Protein AF-A0A0F9TZ16-F1 (afdb_monomer_lite)

pLDDT: mean 71.28, std 15.57, range [25.91, 88.44]

Sequence (146 aa):
MSQGFVFGTPANRSDLESVKVRVNLDALGTANAGDTAPAAPKEGMFWLDTSNAPTQWLLKQFLGGAFQILISFPTPTNTATITLFTITPAVVTWTLTHNFNRAAVSVSLFDTNGKSVEALDVNVSNVNEAVITHAFALGGTAVVIG

Foldseek 3Di:
DDPDPPDPPQFFPVSCVDPVVVVVLCVLPPPQEDCDHDDPDDAQRWHWHCVVPPQKIFIWGDAPNDTDTQWIQGPPVRGIDGDDDPPQAPFFKDKAFAPPLAQDKDKWWAAPVRHTDDFPDWARPGSGIIITGHSYDTDGDMDIGD

Radius of gyration: 21.33 Å; chains: 1; bounding box: 50×29×54 Å

Secondary structure (DSSP, 8-state):
-------PPP-SHHHHHSHHHHHHHHTT-TT-EESSPPSSPPTT-EEEE-TTTTTEEEEEEEETTEEEEEEEEETTT---EE-------S--EEEEE---S-S--EEEEEETTS-EE--SEEEEEETTEEEEE-SS---EEEEEE-

Organism: NCBI:txid412755

Structure (mmCIF, N/CA/C/O backbone):
data_AF-A0A0F9TZ16-F1
#
_entry.id   AF-A0A0F9TZ16-F1
#
loop_
_atom_site.group_PDB
_atom_site.id
_atom_site.type_symbol
_atom_site.label_atom_id
_atom_site.label_alt_id
_atom_site.label_comp_id
_atom_site.label_asym_id
_atom_site.label_entity_id
_atom_site.label_seq_id
_atom_site.pdbx_PDB_ins_code
_atom_site.Cartn_x
_atom_site.Cartn_y
_atom_site.Cartn_z
_atom_site.occupancy
_atom_site.B_iso_or_equiv
_atom_site.auth_seq_id
_atom_site.auth_comp_id
_atom_site.auth_asym_id
_atom_site.auth_atom_id
_atom_site.pdbx_PDB_model_num
ATOM 1 N N . MET A 1 1 ? -14.009 -4.812 -14.398 1.00 31.73 1 MET A N 1
ATOM 2 C CA . MET A 1 1 ? -14.881 -3.983 -13.540 1.00 31.73 1 MET A CA 1
ATOM 3 C C . MET A 1 1 ? -14.201 -3.876 -12.188 1.00 31.73 1 MET A C 1
ATOM 5 O O . MET A 1 1 ? -14.219 -4.849 -11.447 1.00 31.73 1 MET A O 1
ATOM 9 N N . SER A 1 2 ? -13.492 -2.778 -11.914 1.00 25.91 2 SER A N 1
ATOM 10 C CA . SER A 1 2 ? -12.957 -2.547 -10.572 1.00 25.91 2 SER A CA 1
ATOM 11 C C . SER A 1 2 ? -14.145 -2.271 -9.655 1.00 25.91 2 SER A C 1
ATOM 13 O O . SER A 1 2 ? -14.929 -1.357 -9.907 1.00 25.91 2 SER A O 1
ATOM 15 N N . GLN A 1 3 ? -14.330 -3.090 -8.619 1.00 27.45 3 GLN A N 1
ATOM 16 C CA . GLN A 1 3 ? -15.161 -2.673 -7.496 1.00 27.45 3 GLN A CA 1
ATOM 17 C C . GLN A 1 3 ? -14.408 -1.532 -6.815 1.00 27.45 3 GLN A C 1
ATOM 19 O O . GLN A 1 3 ? -13.509 -1.752 -6.008 1.00 27.45 3 GLN A O 1
ATOM 24 N N . GLY A 1 4 ? -14.711 -0.304 -7.232 1.00 27.64 4 GLY A N 1
ATOM 25 C CA . GLY A 1 4 ? -14.294 0.886 -6.515 1.00 27.64 4 GLY A CA 1
ATOM 26 C C . GLY A 1 4 ? -14.917 0.830 -5.131 1.00 27.64 4 GLY A C 1
ATOM 27 O O . GLY A 1 4 ? -16.140 0.800 -4.995 1.00 27.64 4 GLY A O 1
ATOM 28 N N . PHE A 1 5 ? -14.070 0.770 -4.111 1.00 37.97 5 PHE A N 1
ATOM 29 C CA . PHE A 1 5 ? -14.506 0.784 -2.730 1.00 37.97 5 PHE A CA 1
ATOM 30 C C . PHE A 1 5 ? -14.968 2.207 -2.389 1.00 37.97 5 PHE A C 1
ATOM 32 O O . PHE A 1 5 ? -14.187 3.036 -1.931 1.00 37.97 5 PHE A O 1
ATOM 39 N N . VAL A 1 6 ? -16.236 2.527 -2.655 1.00 38.28 6 VAL A N 1
ATOM 40 C CA . VAL A 1 6 ? -16.831 3.799 -2.225 1.00 38.28 6 VAL A CA 1
ATOM 41 C C . VAL A 1 6 ? -17.274 3.633 -0.774 1.00 38.28 6 VAL A C 1
ATOM 43 O O . VAL A 1 6 ? -18.439 3.362 -0.485 1.00 38.28 6 VAL A O 1
ATOM 46 N N . PHE A 1 7 ? -16.330 3.752 0.161 1.00 47.66 7 PHE A N 1
ATOM 47 C CA . PHE A 1 7 ? -16.698 4.048 1.541 1.00 47.66 7 PHE A CA 1
ATOM 48 C C . PHE A 1 7 ? -17.259 5.473 1.546 1.00 47.66 7 PHE A C 1
ATOM 50 O O . PHE A 1 7 ? -16.529 6.425 1.274 1.00 47.66 7 PHE A O 1
ATOM 57 N N . GLY A 1 8 ? -18.546 5.643 1.861 1.00 48.72 8 GLY A N 1
ATOM 58 C CA . GLY A 1 8 ? -18.978 6.923 2.416 1.00 48.72 8 GLY A CA 1
ATOM 59 C C . GLY A 1 8 ? -18.085 7.194 3.622 1.00 48.72 8 GLY A C 1
ATOM 60 O O . GLY A 1 8 ? -17.944 6.310 4.468 1.00 48.72 8 GLY A O 1
ATOM 61 N N . THR A 1 9 ? -17.402 8.339 3.652 1.00 51.12 9 THR A N 1
ATOM 62 C CA . THR A 1 9 ? -16.475 8.670 4.738 1.00 51.12 9 THR A CA 1
ATOM 63 C C . THR A 1 9 ? -17.222 8.563 6.065 1.00 51.12 9 THR A C 1
ATOM 65 O O . THR A 1 9 ? -18.197 9.299 6.239 1.00 51.12 9 THR A O 1
ATOM 68 N N . PRO A 1 10 ? -16.815 7.655 6.973 1.00 55.41 10 PRO A N 1
ATOM 69 C CA . PRO A 1 10 ? -17.444 7.525 8.280 1.00 55.41 10 PRO A CA 1
ATOM 70 C C . PRO A 1 10 ? -17.370 8.876 8.988 1.00 55.41 10 PRO A C 1
ATOM 72 O O . PRO A 1 10 ? -16.276 9.406 9.189 1.00 55.41 10 PRO A O 1
ATOM 75 N N . ALA A 1 11 ? -18.521 9.457 9.312 1.00 55.66 11 ALA A N 1
ATOM 76 C CA . ALA A 1 11 ? -18.586 10.768 9.953 1.00 55.66 11 ALA A CA 1
ATOM 77 C C . ALA A 1 11 ? -18.650 10.631 11.477 1.00 55.66 11 ALA A C 1
ATOM 79 O O . ALA A 1 11 ? -18.210 11.530 12.191 1.00 55.66 11 ALA A O 1
ATOM 80 N N . ASN A 1 12 ? -19.167 9.497 11.962 1.00 62.06 12 ASN A N 1
ATOM 81 C CA . ASN A 1 12 ? -19.399 9.224 13.373 1.00 62.06 12 ASN A CA 1
ATOM 82 C C . ASN A 1 12 ? -18.774 7.896 13.815 1.00 62.06 12 ASN A C 1
ATOM 84 O O . ASN A 1 12 ? -18.636 6.954 13.035 1.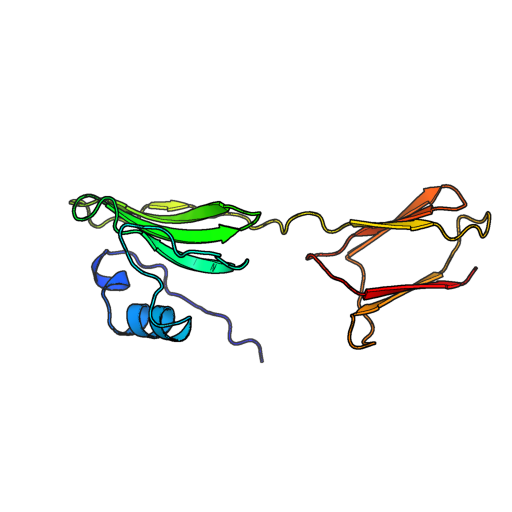00 62.06 12 ASN A O 1
ATOM 88 N N . ARG A 1 13 ? -18.496 7.767 15.119 1.00 59.91 13 ARG A N 1
ATOM 89 C CA . ARG A 1 13 ? -18.053 6.505 15.747 1.00 59.91 13 ARG A CA 1
ATOM 90 C C . ARG A 1 13 ? -18.987 5.325 15.441 1.00 59.91 13 ARG A C 1
ATOM 92 O O . ARG A 1 13 ? -18.521 4.222 15.168 1.00 59.91 13 ARG A O 1
ATOM 99 N N . SER A 1 14 ? -20.299 5.554 15.471 1.00 63.09 14 SER A N 1
ATOM 100 C CA . SER A 1 14 ? -21.315 4.532 15.187 1.00 63.09 14 SER A CA 1
ATOM 101 C C . SER A 1 14 ? -21.196 3.942 13.783 1.00 63.09 14 SER A C 1
ATOM 103 O O . SER A 1 14 ? -21.642 2.821 13.554 1.00 63.09 14 SER A O 1
ATOM 105 N N . ASP A 1 15 ? -20.581 4.668 12.848 1.00 63.34 15 ASP A N 1
ATOM 106 C CA . ASP A 1 15 ? -20.400 4.206 11.476 1.00 63.34 15 ASP A CA 1
ATOM 107 C C . ASP A 1 15 ? -19.334 3.105 11.416 1.00 63.34 15 ASP A C 1
ATOM 109 O O . ASP A 1 15 ? -19.523 2.127 10.696 1.00 63.34 15 ASP A O 1
ATOM 113 N N . LEU A 1 16 ? -18.276 3.190 12.238 1.00 59.31 16 LEU A N 1
ATOM 114 C CA . LEU A 1 16 ? -17.292 2.110 12.409 1.00 59.31 16 LEU A CA 1
ATOM 115 C C . LEU A 1 16 ? -17.865 0.895 13.132 1.00 59.31 16 LEU A C 1
ATOM 117 O O . LEU A 1 16 ? -17.504 -0.242 12.840 1.00 59.31 16 LEU A O 1
ATOM 121 N N . GLU A 1 17 ? -18.733 1.139 14.110 1.00 59.88 17 GLU A N 1
ATOM 122 C CA . GLU A 1 17 ? -19.403 0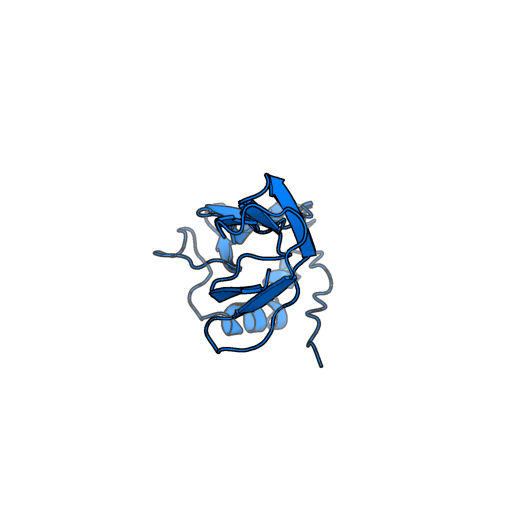.067 14.837 1.00 59.88 17 GLU A CA 1
ATOM 123 C C . GLU A 1 17 ? -20.537 -0.558 14.018 1.00 59.88 17 GLU A C 1
ATOM 125 O O . GLU A 1 17 ? -21.014 -1.637 14.378 1.00 59.88 17 GLU A O 1
ATOM 130 N N . SER A 1 18 ? -20.943 0.088 12.917 1.00 63.44 18 SER A N 1
ATOM 131 C CA . SER A 1 18 ? -22.004 -0.398 12.050 1.00 63.44 18 SER A CA 1
ATOM 132 C C . SER A 1 18 ? -21.650 -1.770 11.493 1.00 63.44 18 SER A C 1
ATOM 134 O O . SER A 1 18 ? -20.522 -2.040 11.073 1.00 63.44 18 SER A O 1
ATOM 136 N N . VAL A 1 19 ? -22.660 -2.637 11.429 1.00 56.31 19 VAL A N 1
ATOM 137 C CA . VAL A 1 19 ? -22.520 -3.997 10.896 1.00 56.31 19 VAL A CA 1
ATOM 138 C C . VAL A 1 19 ? -21.915 -3.979 9.491 1.00 56.31 19 VAL A C 1
ATOM 140 O O . VAL A 1 19 ? -21.135 -4.855 9.167 1.00 56.31 19 VAL A O 1
ATOM 143 N N . LYS A 1 20 ? -22.190 -2.962 8.665 1.00 55.53 20 LYS A N 1
ATOM 144 C CA . LYS A 1 20 ? -21.643 -2.869 7.301 1.00 55.53 20 LYS A CA 1
ATOM 145 C C . LYS A 1 20 ? -20.136 -2.600 7.275 1.00 55.53 20 LYS A C 1
ATOM 147 O O . LYS A 1 20 ? -19.433 -3.207 6.474 1.00 55.53 20 LYS A O 1
ATOM 152 N N . VAL A 1 21 ? -19.633 -1.718 8.141 1.00 57.09 21 VAL A N 1
ATOM 153 C CA . VAL A 1 21 ? -18.188 -1.446 8.237 1.00 57.09 21 VAL A CA 1
ATOM 154 C C . VAL A 1 21 ? -17.470 -2.607 8.914 1.00 57.09 21 VAL A C 1
ATOM 156 O O . VAL A 1 21 ? -16.428 -3.031 8.422 1.00 57.09 21 VAL A O 1
ATOM 159 N N . ARG A 1 22 ? -18.067 -3.196 9.955 1.00 57.62 22 ARG A N 1
ATOM 160 C CA . ARG A 1 22 ? -17.553 -4.416 10.589 1.00 57.62 22 ARG A CA 1
ATOM 161 C C . ARG A 1 22 ? -17.499 -5.595 9.623 1.00 57.62 22 ARG A C 1
ATOM 163 O O . ARG A 1 22 ? -16.454 -6.204 9.527 1.00 57.62 22 ARG A O 1
ATOM 170 N N . VAL A 1 23 ? -18.540 -5.848 8.827 1.00 52.78 23 VAL A N 1
ATOM 171 C CA . VAL A 1 23 ? -18.557 -6.918 7.807 1.00 52.78 23 VAL A CA 1
ATOM 172 C C . VAL A 1 23 ? -17.474 -6.707 6.747 1.00 52.78 23 VAL A C 1
ATOM 174 O O . VAL A 1 23 ? -16.858 -7.671 6.307 1.00 52.78 23 VAL A O 1
ATOM 177 N N . ASN A 1 24 ? -17.195 -5.460 6.365 1.00 52.53 24 ASN A N 1
ATOM 178 C CA . ASN A 1 24 ? -16.120 -5.150 5.422 1.00 52.53 24 ASN A CA 1
ATOM 179 C C . ASN A 1 24 ? -14.718 -5.270 6.047 1.00 52.53 24 ASN A C 1
ATOM 181 O O . ASN A 1 24 ? -13.781 -5.643 5.347 1.00 52.53 24 ASN A O 1
ATOM 185 N N . LEU A 1 25 ? -14.566 -4.988 7.345 1.00 55.53 25 LEU A N 1
ATOM 186 C CA . LEU A 1 25 ? -13.332 -5.234 8.104 1.00 55.53 25 LEU A CA 1
ATOM 187 C C . LEU A 1 25 ? -13.123 -6.735 8.377 1.00 55.53 25 LEU A C 1
ATOM 189 O O . LEU A 1 25 ? -12.011 -7.232 8.237 1.00 55.53 25 LEU A O 1
ATOM 193 N N . ASP A 1 26 ? -14.194 -7.467 8.684 1.00 51.34 26 ASP A N 1
ATOM 194 C CA . ASP A 1 26 ? -14.213 -8.916 8.904 1.00 51.34 26 ASP A CA 1
ATOM 195 C C . ASP A 1 26 ? -13.936 -9.683 7.603 1.00 51.34 26 ASP A C 1
ATOM 197 O O . ASP A 1 26 ? -13.246 -10.704 7.621 1.00 51.34 26 ASP A O 1
ATOM 201 N N . ALA A 1 27 ? -14.396 -9.166 6.454 1.00 48.00 27 ALA A N 1
ATOM 202 C CA . ALA A 1 27 ? -14.069 -9.690 5.124 1.00 48.00 27 ALA A CA 1
ATOM 203 C C . ALA A 1 27 ? -12.567 -9.587 4.783 1.00 48.00 27 ALA A C 1
ATOM 205 O O . ALA A 1 27 ? -12.107 -10.253 3.856 1.00 48.00 27 ALA A O 1
ATOM 206 N N . LEU A 1 28 ? -11.795 -8.799 5.543 1.00 51.75 28 LEU A N 1
ATOM 207 C CA . LEU A 1 28 ? -10.332 -8.712 5.454 1.00 51.75 28 LEU A CA 1
ATOM 208 C C . LEU A 1 28 ? -9.610 -9.659 6.438 1.00 51.75 28 LEU A C 1
ATOM 210 O O . LEU A 1 28 ? -8.379 -9.669 6.483 1.00 51.75 28 LEU A O 1
ATOM 214 N N . GLY A 1 29 ? -10.352 -10.472 7.199 1.00 45.69 29 GLY A N 1
ATOM 215 C CA . GLY A 1 29 ? -9.845 -11.438 8.176 1.00 45.69 29 GLY A CA 1
ATOM 216 C C . GLY A 1 29 ? -10.281 -11.098 9.604 1.00 45.69 29 GLY A C 1
ATOM 217 O O . GLY A 1 29 ? -10.117 -9.977 10.076 1.00 45.69 29 GLY A O 1
ATOM 218 N N . THR A 1 30 ? -10.803 -12.091 10.322 1.00 45.97 30 THR A N 1
ATOM 219 C CA . THR A 1 30 ? -11.538 -11.972 11.598 1.00 45.97 30 THR A CA 1
ATOM 220 C C . THR A 1 30 ? -10.711 -11.556 12.832 1.00 45.97 30 THR A C 1
ATOM 222 O O . THR A 1 30 ? -11.171 -11.742 13.954 1.00 45.97 30 THR A O 1
ATOM 225 N N . ALA A 1 31 ? -9.491 -11.027 12.677 1.00 57.62 31 ALA A N 1
ATOM 226 C CA . ALA A 1 31 ? -8.565 -10.743 13.788 1.00 57.62 31 ALA A CA 1
ATOM 227 C C . ALA A 1 31 ? -7.937 -9.333 13.762 1.00 57.62 31 ALA A C 1
ATOM 229 O O . ALA A 1 31 ? -6.922 -9.093 14.410 1.00 57.62 31 ALA A O 1
ATOM 230 N N . ASN A 1 32 ? -8.521 -8.385 13.028 1.00 72.25 32 ASN A N 1
ATOM 231 C CA . ASN A 1 32 ? -7.909 -7.075 12.779 1.00 72.25 32 ASN A CA 1
ATOM 232 C C . ASN A 1 32 ? -8.434 -5.952 13.695 1.00 72.25 32 ASN A C 1
ATOM 234 O O . ASN A 1 32 ? -8.526 -4.800 13.270 1.00 72.25 32 ASN A O 1
ATOM 238 N N . ALA A 1 33 ? -8.752 -6.249 14.958 1.00 79.25 33 ALA A N 1
ATOM 239 C CA . ALA A 1 33 ? -9.089 -5.240 15.966 1.00 79.25 33 ALA A CA 1
ATOM 240 C C .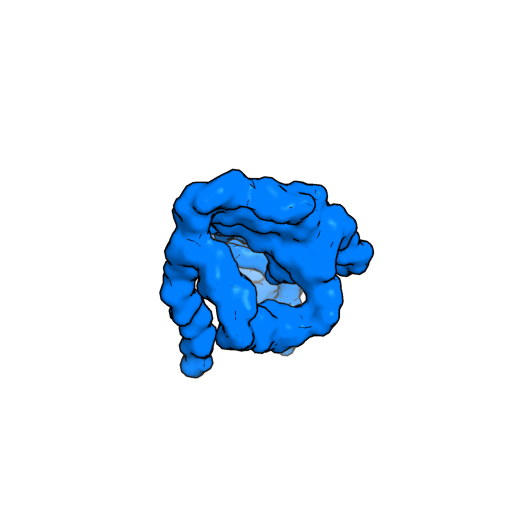 ALA A 1 33 ? -8.530 -5.624 17.342 1.00 79.25 33 ALA A C 1
ATOM 242 O O . ALA A 1 33 ? -8.600 -6.791 17.725 1.00 79.25 33 ALA A O 1
ATOM 243 N N . GLY A 1 34 ? -7.994 -4.657 18.086 1.00 83.25 34 GLY A N 1
ATOM 244 C CA . GLY A 1 34 ? -7.460 -4.903 19.429 1.00 83.25 34 GLY A CA 1
ATOM 245 C C . GLY A 1 34 ? -6.591 -3.770 19.963 1.00 83.25 34 GLY A C 1
ATOM 246 O O . GLY A 1 34 ? -6.300 -2.808 19.253 1.00 83.25 34 GLY A O 1
ATOM 247 N N . ASP A 1 35 ? -6.177 -3.894 21.223 1.00 86.88 35 ASP A N 1
ATOM 248 C CA . ASP A 1 35 ? -5.248 -2.974 21.896 1.00 86.88 35 ASP A CA 1
ATOM 249 C C . ASP A 1 35 ? -3.781 -3.197 21.496 1.00 86.88 35 ASP A C 1
ATOM 251 O O . ASP A 1 35 ? -2.926 -2.341 21.713 1.00 86.88 35 ASP A O 1
ATOM 255 N N . THR A 1 36 ? -3.503 -4.340 20.876 1.00 88.31 36 THR A N 1
ATOM 256 C CA . THR A 1 36 ? -2.181 -4.757 20.431 1.00 88.31 36 THR A CA 1
ATOM 257 C C . THR A 1 36 ? -2.196 -4.954 18.922 1.00 88.31 36 THR A C 1
ATOM 259 O O . THR A 1 36 ? -3.124 -5.548 18.368 1.00 88.31 36 THR A O 1
ATOM 262 N N . ALA A 1 37 ? -1.159 -4.455 18.249 1.00 86.44 37 ALA A N 1
ATOM 263 C CA . ALA A 1 37 ? -1.026 -4.601 16.806 1.00 86.44 37 ALA A CA 1
ATOM 264 C C . ALA A 1 37 ? -0.918 -6.088 16.401 1.00 86.44 37 ALA A C 1
ATOM 266 O O . ALA A 1 37 ? -0.269 -6.865 17.111 1.00 86.44 37 ALA A O 1
ATOM 267 N N . PRO A 1 38 ? -1.488 -6.494 15.250 1.00 85.81 38 PRO A N 1
ATOM 268 C CA . PRO A 1 38 ? -1.323 -7.843 14.719 1.00 85.81 38 PRO A CA 1
ATOM 269 C C . PRO A 1 38 ? 0.153 -8.240 14.570 1.00 85.81 38 PRO A C 1
ATOM 271 O O . PRO A 1 38 ? 0.977 -7.448 14.109 1.00 85.81 38 PRO A O 1
ATOM 274 N N . ALA A 1 39 ? 0.489 -9.485 14.920 1.00 80.50 39 ALA A N 1
ATOM 275 C CA . ALA A 1 39 ? 1.828 -10.032 14.714 1.00 80.50 39 ALA A CA 1
ATOM 276 C C . ALA A 1 39 ? 2.053 -10.363 13.226 1.00 80.50 39 ALA A C 1
ATOM 278 O O . ALA A 1 39 ? 1.202 -10.983 12.595 1.00 80.50 39 ALA A O 1
ATOM 279 N N . ALA A 1 40 ? 3.210 -9.968 12.680 1.00 82.25 40 ALA A N 1
ATOM 280 C CA . ALA A 1 40 ? 3.569 -10.125 11.262 1.00 82.25 40 ALA A CA 1
ATOM 281 C C . ALA A 1 40 ? 2.547 -9.508 10.274 1.00 82.25 40 ALA A C 1
ATOM 283 O O . ALA A 1 40 ? 2.005 -10.211 9.411 1.00 82.25 40 ALA A O 1
ATOM 284 N N . PRO A 1 41 ? 2.274 -8.194 10.376 1.00 80.62 41 PRO A N 1
ATOM 285 C CA . PRO A 1 41 ? 1.364 -7.523 9.459 1.00 80.62 41 PRO A CA 1
ATOM 286 C C . PRO A 1 41 ? 1.915 -7.541 8.026 1.00 80.62 41 PRO A C 1
ATOM 288 O O . PRO A 1 41 ? 3.124 -7.494 7.794 1.00 80.62 41 PRO A O 1
ATOM 291 N N . LYS A 1 42 ? 1.007 -7.628 7.051 1.00 75.94 42 LYS A N 1
ATOM 292 C CA . LYS A 1 42 ? 1.332 -7.576 5.619 1.00 75.94 42 LYS A CA 1
ATOM 293 C C . LYS A 1 42 ? 1.024 -6.193 5.070 1.00 75.94 42 LYS A C 1
ATOM 295 O O . LYS A 1 42 ? 0.114 -5.530 5.561 1.00 75.94 42 LYS A O 1
ATOM 300 N N . GLU A 1 43 ? 1.753 -5.785 4.035 1.00 76.81 43 GLU A N 1
ATOM 301 C CA . GLU A 1 43 ? 1.506 -4.516 3.348 1.00 76.81 43 GLU A CA 1
ATOM 302 C C . GLU A 1 43 ? 0.030 -4.397 2.938 1.00 76.81 43 GLU A C 1
ATOM 304 O O . GLU A 1 43 ? -0.554 -5.331 2.381 1.00 76.81 43 GLU A O 1
ATOM 309 N N . GLY A 1 44 ? -0.584 -3.260 3.259 1.00 70.81 44 GLY A N 1
ATOM 310 C CA . GLY A 1 44 ? -1.989 -2.977 2.985 1.00 70.81 44 GLY A CA 1
ATOM 311 C C . GLY A 1 44 ? -2.982 -3.517 4.020 1.00 70.81 44 GLY A C 1
ATOM 312 O O . GLY A 1 44 ? -4.171 -3.224 3.896 1.00 70.81 44 GLY A O 1
ATOM 313 N N . MET A 1 45 ? -2.534 -4.257 5.042 1.00 76.38 45 MET A N 1
ATOM 314 C CA . MET A 1 45 ? -3.398 -4.752 6.121 1.00 76.38 45 MET A CA 1
ATOM 315 C C . MET A 1 45 ? -4.037 -3.593 6.885 1.00 76.38 45 MET A C 1
ATOM 317 O O . MET A 1 45 ? -3.336 -2.695 7.344 1.00 76.38 45 MET A O 1
ATOM 321 N N . PHE A 1 46 ? -5.352 -3.654 7.082 1.00 80.56 46 PHE A N 1
ATOM 322 C CA . PHE A 1 46 ? -6.076 -2.726 7.946 1.00 80.56 46 PHE A CA 1
ATOM 323 C C . PHE A 1 46 ? -6.174 -3.280 9.367 1.00 80.56 46 PHE A C 1
ATOM 325 O O . PHE A 1 46 ? -6.343 -4.483 9.547 1.00 80.56 46 PHE A O 1
ATOM 332 N N . TRP A 1 47 ? -6.088 -2.404 10.366 1.00 84.56 47 TRP A N 1
ATOM 333 C CA . TRP A 1 47 ? -6.236 -2.738 11.783 1.00 84.56 47 TRP A CA 1
ATOM 334 C C . TRP A 1 47 ? -7.008 -1.633 12.503 1.00 84.56 47 TRP A C 1
ATOM 336 O O . TRP A 1 47 ? -6.703 -0.453 12.346 1.00 84.56 47 TRP A O 1
ATOM 346 N N . LEU A 1 48 ? -8.007 -2.007 13.296 1.00 83.94 48 LEU A N 1
ATOM 347 C CA . LEU A 1 48 ? -8.689 -1.100 14.208 1.00 83.94 48 LEU A CA 1
ATOM 348 C C . LEU A 1 48 ? -7.999 -1.144 15.574 1.00 83.94 48 LEU A C 1
ATOM 350 O O . LEU A 1 48 ? -8.200 -2.071 16.360 1.00 83.94 48 LEU A O 1
ATOM 354 N N . ASP A 1 49 ? -7.191 -0.131 15.845 1.00 87.25 49 ASP A N 1
ATOM 355 C CA . ASP A 1 49 ? -6.492 0.037 17.110 1.00 87.25 49 ASP A CA 1
ATOM 356 C C . ASP A 1 49 ? -7.433 0.611 18.174 1.00 87.25 49 ASP A C 1
ATOM 358 O O . ASP A 1 49 ? -7.979 1.717 18.042 1.00 87.25 49 ASP A O 1
ATOM 362 N N . THR A 1 50 ? -7.606 -0.177 19.233 1.00 85.19 50 THR A N 1
ATOM 363 C CA . THR A 1 50 ? -8.443 0.128 20.393 1.00 85.19 50 THR A CA 1
ATOM 364 C C . THR A 1 50 ? -7.629 0.362 21.666 1.00 85.19 50 THR A C 1
ATOM 366 O O . THR A 1 50 ? -8.210 0.379 22.748 1.00 85.19 50 THR A O 1
ATOM 369 N N . SER A 1 51 ? -6.308 0.543 21.580 1.00 88.44 51 SER A N 1
ATOM 370 C CA . SER A 1 51 ? -5.415 0.747 22.740 1.00 88.44 51 SER A CA 1
ATOM 371 C C . SER A 1 51 ? -5.808 1.950 23.600 1.00 88.44 51 SER A C 1
ATOM 373 O O . SER A 1 51 ? -5.662 1.924 24.818 1.00 88.44 51 SER A O 1
ATOM 375 N N . ASN A 1 52 ? -6.378 2.977 22.969 1.00 83.81 52 ASN A N 1
ATOM 376 C CA . ASN A 1 52 ? -6.870 4.182 23.629 1.00 83.81 52 ASN A CA 1
ATOM 377 C C . ASN A 1 52 ? -8.393 4.159 23.828 1.00 83.81 52 ASN A C 1
ATOM 379 O O . ASN A 1 52 ? -8.997 5.192 24.101 1.00 83.81 52 ASN A O 1
ATOM 383 N N . ALA A 1 53 ? -9.066 3.017 23.683 1.00 77.06 53 ALA A N 1
ATOM 384 C CA . ALA A 1 53 ? -10.488 2.941 23.993 1.00 77.06 53 ALA A CA 1
ATOM 385 C C . ALA A 1 53 ? -10.723 3.146 25.512 1.00 77.06 53 ALA A C 1
ATOM 387 O O . ALA A 1 53 ? -9.951 2.645 26.327 1.00 77.06 53 ALA A O 1
ATOM 388 N N . PRO A 1 54 ? -11.796 3.855 25.926 1.00 71.81 54 PRO A N 1
ATOM 389 C CA . PRO A 1 54 ? -12.842 4.435 25.087 1.00 71.81 54 PRO A CA 1
ATOM 390 C C . PRO A 1 54 ? -12.503 5.823 24.525 1.00 71.81 54 PRO A C 1
ATOM 392 O O . PRO A 1 54 ? -13.261 6.302 23.689 1.00 71.81 54 PRO A O 1
ATOM 395 N N . THR A 1 55 ? -11.415 6.471 24.957 1.00 76.88 55 THR A N 1
ATOM 396 C CA . THR A 1 55 ? -11.113 7.879 24.640 1.00 76.88 55 THR A CA 1
ATOM 397 C C . THR A 1 55 ? -10.821 8.115 23.160 1.00 76.88 55 THR A C 1
ATOM 399 O O . THR A 1 55 ? -11.173 9.169 22.635 1.00 76.88 55 THR A O 1
ATOM 402 N N . GLN A 1 56 ? -10.260 7.137 22.453 1.00 80.12 56 GLN A N 1
ATOM 403 C CA . GLN A 1 56 ? -9.946 7.256 21.035 1.00 80.12 56 GLN A CA 1
ATOM 404 C C . GLN A 1 56 ? -9.904 5.895 20.337 1.00 80.12 56 GLN A C 1
ATOM 406 O O . GLN A 1 56 ? -9.379 4.926 20.879 1.00 80.12 56 GLN A O 1
ATOM 411 N N . TRP A 1 57 ? -10.445 5.833 19.120 1.00 79.06 57 TRP A N 1
ATOM 412 C CA . TRP A 1 57 ? -10.340 4.671 18.229 1.00 79.06 57 TRP A CA 1
ATOM 413 C C . TRP A 1 57 ? -9.600 5.085 16.958 1.00 79.06 57 TRP A C 1
ATOM 415 O O . TRP A 1 57 ? -9.855 6.168 16.423 1.00 79.06 57 TRP A O 1
ATOM 425 N N . LEU A 1 58 ? -8.680 4.249 16.477 1.00 83.75 58 LEU A N 1
ATOM 426 C CA . LEU A 1 58 ? -7.844 4.559 15.316 1.00 83.75 58 LEU A CA 1
ATOM 427 C C . LEU A 1 58 ? -7.969 3.449 14.271 1.00 83.75 58 LEU A C 1
ATOM 429 O O . LEU A 1 58 ? -7.596 2.309 14.530 1.00 83.75 58 LEU A O 1
ATOM 433 N N . LEU A 1 59 ? -8.436 3.776 13.067 1.00 82.19 59 LEU A N 1
ATOM 434 C CA . LEU A 1 59 ? -8.282 2.874 11.926 1.00 82.19 59 LEU A CA 1
ATOM 435 C C . LEU A 1 59 ? -6.882 3.080 11.356 1.00 82.19 59 LEU A C 1
ATOM 437 O O . LEU A 1 59 ? -6.539 4.205 10.998 1.00 82.19 59 LEU A O 1
ATOM 441 N N . LYS A 1 60 ? -6.086 2.020 11.273 1.00 84.12 60 LYS A N 1
ATOM 442 C CA . LYS A 1 60 ? -4.704 2.032 10.791 1.00 84.12 60 LYS A CA 1
ATOM 443 C C . LYS A 1 60 ? -4.530 1.118 9.579 1.00 84.12 60 LYS A C 1
ATOM 445 O O . LYS A 1 60 ? -5.296 0.175 9.396 1.00 84.12 60 LYS A O 1
ATOM 450 N N . GLN A 1 61 ? -3.499 1.376 8.779 1.00 82.38 61 GLN A N 1
ATOM 451 C CA . GLN A 1 61 ? -3.053 0.515 7.682 1.00 82.38 61 GLN A CA 1
ATOM 452 C C . GLN A 1 61 ? -1.553 0.255 7.812 1.00 82.38 61 GLN A C 1
ATOM 454 O O . GLN A 1 61 ? -0.792 1.175 8.112 1.00 82.38 61 GLN A O 1
ATOM 459 N N . PHE A 1 62 ? -1.117 -0.984 7.606 1.00 79.62 62 PHE A N 1
ATOM 460 C CA . PHE A 1 62 ? 0.300 -1.325 7.581 1.00 79.62 62 PHE A CA 1
ATOM 461 C C . PHE A 1 62 ? 0.906 -0.960 6.227 1.00 79.62 62 PHE A C 1
ATOM 463 O O . PHE A 1 62 ? 0.498 -1.515 5.206 1.00 79.62 62 PHE A O 1
ATOM 470 N N . LEU A 1 63 ? 1.852 -0.021 6.230 1.00 72.00 63 LEU A N 1
ATOM 471 C CA . LEU A 1 63 ? 2.552 0.459 5.045 1.00 72.00 63 LEU A CA 1
ATOM 472 C C . LEU A 1 63 ? 4.032 0.693 5.347 1.00 72.00 63 LEU A C 1
ATOM 474 O O . LEU A 1 63 ? 4.376 1.270 6.384 1.00 72.00 63 LEU A O 1
ATOM 478 N N . GLY A 1 64 ? 4.914 0.285 4.437 1.00 73.00 64 GLY A N 1
ATOM 479 C CA . GLY A 1 64 ? 6.349 0.581 4.532 1.00 73.00 64 GLY A CA 1
ATOM 480 C C . GLY A 1 64 ? 7.004 0.085 5.829 1.00 73.00 64 GLY A C 1
ATOM 481 O O . GLY A 1 64 ? 7.924 0.720 6.338 1.00 73.00 64 GLY A O 1
ATOM 482 N N . GLY A 1 65 ? 6.510 -1.022 6.391 1.00 78.81 65 GLY A N 1
ATOM 483 C CA . GLY A 1 65 ? 7.042 -1.615 7.622 1.00 78.81 65 GLY A CA 1
ATOM 484 C C . GLY A 1 65 ? 6.443 -1.086 8.933 1.00 78.81 65 GLY A C 1
ATOM 485 O O . GLY A 1 65 ? 6.883 -1.517 9.999 1.00 78.81 65 GLY A O 1
ATOM 486 N N . ALA A 1 66 ? 5.444 -0.195 8.897 1.00 82.81 66 ALA A N 1
ATOM 487 C CA . ALA A 1 66 ? 4.793 0.334 10.099 1.00 82.81 66 ALA A CA 1
ATOM 488 C C . ALA A 1 66 ? 3.284 0.572 9.912 1.00 82.81 66 ALA A C 1
ATOM 490 O O . ALA A 1 66 ? 2.796 0.763 8.803 1.00 82.81 66 ALA A O 1
ATOM 491 N N . PHE A 1 67 ? 2.526 0.607 11.013 1.00 84.38 67 PHE A N 1
ATOM 492 C CA . PHE A 1 67 ? 1.118 1.012 10.977 1.00 84.38 67 PHE A CA 1
ATOM 493 C C . PHE A 1 67 ? 0.978 2.538 10.950 1.00 84.38 67 PHE A C 1
ATOM 495 O O . PHE A 1 67 ? 1.414 3.224 11.873 1.00 84.38 67 PHE A O 1
ATOM 502 N N . GLN A 1 68 ? 0.300 3.048 9.927 1.00 82.75 68 GLN A N 1
ATOM 503 C CA . GLN A 1 68 ? -0.075 4.452 9.768 1.00 82.75 68 GLN A CA 1
ATOM 504 C C . GLN A 1 68 ? -1.548 4.637 10.154 1.00 82.75 68 GLN A C 1
ATOM 506 O O . GLN A 1 68 ? -2.374 3.785 9.836 1.00 82.75 68 GLN A O 1
ATOM 511 N N . ILE A 1 69 ? -1.899 5.726 10.841 1.00 83.62 69 ILE A N 1
ATOM 512 C CA . ILE A 1 69 ? -3.302 6.070 11.154 1.00 83.62 69 ILE A CA 1
ATOM 513 C C . ILE A 1 69 ? -3.978 6.537 9.871 1.00 83.62 69 ILE A C 1
ATOM 515 O O . ILE A 1 69 ? -3.398 7.348 9.190 1.00 83.62 69 ILE A O 1
ATOM 519 N N . LEU A 1 70 ? -5.183 6.079 9.545 1.00 74.81 70 LEU A N 1
ATOM 520 C CA . LEU A 1 70 ? -6.004 6.602 8.442 1.00 74.81 70 LEU A CA 1
ATOM 521 C C . LEU A 1 70 ? -7.103 7.521 8.969 1.00 74.81 70 LEU A C 1
ATOM 523 O O . LEU A 1 70 ? -7.337 8.608 8.443 1.00 74.81 70 LEU A O 1
ATOM 527 N N . ILE A 1 71 ? -7.797 7.067 10.012 1.00 74.69 71 ILE A N 1
ATOM 528 C CA . ILE A 1 71 ? -8.912 7.798 10.610 1.00 74.69 71 ILE A CA 1
ATOM 529 C C . ILE A 1 71 ? -8.781 7.733 12.126 1.00 74.69 71 ILE A C 1
ATOM 531 O O . ILE A 1 71 ? -8.536 6.662 12.687 1.00 74.69 71 ILE A O 1
ATOM 535 N N . SER A 1 72 ? -8.963 8.876 12.782 1.00 77.69 72 SER A N 1
ATOM 536 C CA . SER A 1 72 ? -8.988 8.988 14.236 1.00 77.69 72 SER A CA 1
ATOM 537 C C . SER A 1 72 ? -10.357 9.449 14.716 1.00 77.69 72 SER A C 1
ATOM 539 O O . SER A 1 72 ? -10.881 10.456 14.240 1.00 77.69 72 SER A O 1
ATOM 541 N N . PHE A 1 73 ? -10.916 8.726 15.683 1.00 71.69 73 PHE A N 1
ATOM 542 C CA . PHE A 1 73 ? -12.193 9.036 16.318 1.00 71.69 73 PHE A CA 1
ATOM 543 C C . PHE A 1 73 ? -11.944 9.413 17.779 1.00 71.69 73 PHE A C 1
ATOM 545 O O . PHE A 1 73 ? -11.897 8.524 18.634 1.00 71.69 73 PHE A O 1
ATOM 552 N N . PRO A 1 74 ? -11.748 10.703 18.094 1.00 67.56 74 PRO A N 1
ATOM 553 C CA . PRO A 1 74 ? -11.754 11.166 19.472 1.00 67.56 74 PRO A CA 1
ATOM 554 C C . PRO A 1 74 ? -13.163 11.025 20.066 1.00 67.56 74 PRO A C 1
ATOM 556 O O . PRO A 1 74 ? -14.160 11.448 19.478 1.00 67.56 74 PRO A O 1
ATOM 559 N N . THR A 1 75 ? -13.258 10.453 21.261 1.00 67.44 75 THR A N 1
ATOM 560 C CA . THR A 1 75 ? -14.432 10.637 22.123 1.00 67.44 75 THR A CA 1
ATOM 561 C C . THR A 1 75 ? -14.133 11.766 23.117 1.00 67.44 75 THR A C 1
ATOM 563 O O . THR A 1 75 ? -12.971 11.966 23.479 1.00 67.44 75 THR A O 1
ATOM 566 N N . PRO A 1 76 ? -15.133 12.563 23.544 1.00 59.09 76 PRO A N 1
ATOM 567 C CA . PRO A 1 76 ? -16.584 12.391 23.381 1.00 59.09 76 PRO A CA 1
ATOM 568 C C . PRO A 1 76 ? -17.185 13.018 22.113 1.00 59.09 76 PRO A C 1
ATOM 570 O O . PRO A 1 76 ? -18.395 12.949 21.923 1.00 59.09 76 PRO A O 1
ATOM 573 N N . THR A 1 77 ? -16.391 13.661 21.257 1.00 58.19 77 THR A N 1
ATOM 574 C CA . THR A 1 77 ? -16.932 14.558 20.226 1.00 58.19 77 THR A CA 1
ATOM 575 C C . THR A 1 77 ? -17.558 13.854 19.024 1.00 58.19 77 THR A C 1
ATOM 577 O O . THR A 1 77 ? -18.220 14.530 18.249 1.00 58.19 77 THR A O 1
ATOM 580 N N . ASN A 1 78 ? -17.414 12.532 18.866 1.00 58.69 78 ASN A N 1
ATOM 581 C CA . ASN A 1 78 ? -17.898 11.725 17.728 1.00 58.69 78 ASN A CA 1
ATOM 582 C C . ASN A 1 78 ? -17.445 12.197 16.330 1.00 58.69 78 ASN A C 1
ATOM 584 O O . ASN A 1 78 ? -17.607 11.443 15.377 1.00 58.69 78 ASN A O 1
ATOM 588 N N . THR A 1 79 ? -16.840 13.377 16.206 1.00 59.16 79 THR A N 1
ATOM 589 C CA . THR A 1 79 ? -16.273 13.925 14.980 1.00 59.16 79 THR A CA 1
ATOM 590 C C . THR A 1 79 ? -14.955 13.234 14.670 1.00 59.16 79 THR A C 1
ATOM 592 O O . THR A 1 79 ? -13.993 13.351 15.432 1.00 59.16 79 THR A O 1
ATOM 595 N N . ALA A 1 80 ? -14.904 12.535 13.540 1.00 60.12 80 ALA A N 1
ATOM 596 C CA . ALA A 1 80 ? -13.679 11.930 13.043 1.00 60.12 80 ALA A CA 1
ATOM 597 C C . ALA A 1 80 ? -12.725 12.993 12.480 1.00 60.12 80 ALA A C 1
ATOM 599 O O . ALA A 1 80 ? -13.123 13.843 11.680 1.00 60.12 80 ALA A O 1
ATOM 600 N N . THR A 1 81 ? -11.447 12.900 12.835 1.00 62.94 81 THR A N 1
ATOM 601 C CA . THR A 1 81 ? -10.383 13.569 12.085 1.00 62.94 81 THR A CA 1
ATOM 602 C C . THR A 1 81 ? -9.921 12.610 10.996 1.00 62.94 81 THR A C 1
ATOM 604 O O . THR A 1 81 ? -9.357 11.551 11.285 1.00 62.94 81 THR A O 1
ATOM 607 N N . ILE A 1 82 ? -10.183 12.974 9.740 1.00 57.91 82 ILE A N 1
ATOM 608 C CA . ILE A 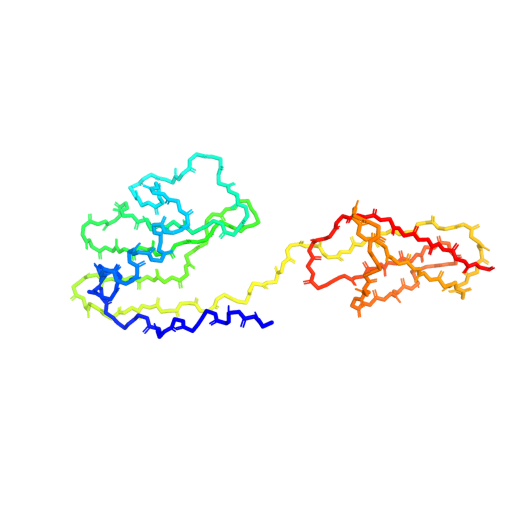1 82 ? -9.735 12.226 8.563 1.00 57.91 82 ILE A CA 1
ATOM 609 C C . ILE A 1 82 ? -8.402 12.818 8.123 1.00 57.91 82 ILE A C 1
ATOM 611 O O . ILE A 1 82 ? -8.333 13.978 7.716 1.00 57.91 82 ILE A O 1
ATOM 615 N N . THR A 1 83 ? -7.340 12.025 8.185 1.00 55.31 83 THR A N 1
ATOM 616 C CA . THR A 1 83 ? -6.048 12.411 7.625 1.00 55.31 83 THR A CA 1
ATOM 617 C C . THR A 1 83 ? -5.916 11.723 6.271 1.00 55.31 83 THR A C 1
ATOM 619 O O . THR A 1 83 ? -5.815 10.502 6.199 1.00 55.31 83 THR A O 1
ATOM 622 N N . LEU A 1 84 ? -5.965 12.492 5.176 1.00 48.97 84 LEU A N 1
ATOM 623 C CA . LEU A 1 84 ? -5.675 11.948 3.849 1.00 48.97 84 LEU A CA 1
ATOM 624 C C . LEU A 1 84 ? -4.175 11.670 3.751 1.00 48.97 84 LEU A C 1
ATOM 626 O O . LEU A 1 84 ? -3.370 12.598 3.690 1.00 48.97 84 LEU A O 1
ATOM 630 N N . PHE A 1 85 ? -3.813 10.393 3.697 1.00 45.91 85 PHE A N 1
ATOM 631 C CA . PHE A 1 85 ? -2.475 9.983 3.299 1.00 45.91 85 PHE A CA 1
ATOM 632 C C . PHE A 1 85 ? -2.460 9.788 1.792 1.00 45.91 85 PHE A C 1
ATOM 634 O O . PHE A 1 85 ? -3.171 8.937 1.254 1.00 45.91 85 PHE A O 1
ATOM 641 N N . THR A 1 86 ? -1.624 10.559 1.105 1.00 42.84 86 THR A N 1
ATOM 642 C CA . THR A 1 86 ? -1.193 10.192 -0.240 1.00 42.84 86 THR A CA 1
ATOM 643 C C . THR A 1 86 ? -0.259 9.000 -0.081 1.00 42.84 86 THR A C 1
ATOM 645 O O . THR A 1 86 ? 0.887 9.152 0.338 1.00 42.84 86 THR A O 1
ATOM 648 N N . ILE A 1 87 ? -0.772 7.798 -0.344 1.00 41.34 87 ILE A N 1
ATOM 649 C CA . ILE A 1 87 ? 0.042 6.585 -0.391 1.00 41.34 87 ILE A CA 1
ATOM 650 C C . ILE A 1 87 ? 0.905 6.689 -1.647 1.00 41.34 87 ILE A C 1
ATOM 652 O O . ILE A 1 87 ? 0.454 6.383 -2.749 1.00 41.34 87 ILE A O 1
ATOM 656 N N . THR A 1 88 ? 2.141 7.146 -1.486 1.00 43.09 88 THR A N 1
ATOM 657 C CA . THR A 1 88 ? 3.175 6.963 -2.503 1.00 43.09 88 THR A CA 1
ATOM 658 C C . THR A 1 88 ? 3.815 5.604 -2.219 1.00 43.09 88 THR A C 1
ATOM 660 O O . THR A 1 88 ? 4.467 5.471 -1.181 1.00 43.09 88 THR A O 1
ATOM 663 N N . PRO A 1 89 ? 3.596 4.563 -3.042 1.00 44.97 89 PRO A N 1
ATOM 664 C CA . PRO A 1 89 ? 4.171 3.248 -2.779 1.00 44.97 89 PRO A CA 1
ATOM 665 C C . PRO A 1 89 ? 5.699 3.327 -2.675 1.00 44.97 89 PRO A C 1
ATOM 667 O O . PRO A 1 89 ? 6.357 4.052 -3.425 1.00 44.97 89 PRO A O 1
ATOM 670 N N . ALA A 1 90 ? 6.252 2.592 -1.707 1.00 44.94 90 ALA A N 1
ATOM 671 C CA . ALA A 1 90 ? 7.678 2.580 -1.413 1.00 44.94 90 ALA A CA 1
ATOM 672 C C . ALA A 1 90 ? 8.486 2.049 -2.613 1.00 44.94 90 ALA A C 1
ATOM 674 O O . ALA A 1 90 ? 8.234 0.948 -3.091 1.00 44.94 90 ALA A O 1
ATOM 675 N N . VAL A 1 91 ? 9.428 2.885 -3.065 1.00 56.72 91 VAL A N 1
ATOM 676 C CA . VAL A 1 91 ? 10.459 2.720 -4.110 1.00 56.72 91 VAL A CA 1
ATOM 677 C C . VAL A 1 91 ? 10.063 1.874 -5.324 1.00 56.72 91 VAL A C 1
ATOM 679 O O . VAL A 1 91 ? 10.050 0.648 -5.326 1.00 56.72 91 VAL A O 1
ATOM 682 N N . VAL A 1 92 ? 9.842 2.597 -6.414 1.00 70.25 92 VAL A N 1
ATOM 683 C CA . VAL A 1 92 ? 9.296 2.133 -7.688 1.00 70.25 92 VAL A CA 1
ATOM 684 C C . VAL A 1 92 ? 10.357 1.936 -8.771 1.00 70.25 92 VAL A C 1
ATOM 686 O O . VAL A 1 92 ? 10.019 1.748 -9.934 1.00 70.25 92 VAL A O 1
ATOM 689 N N . THR A 1 93 ? 11.639 2.004 -8.416 1.00 80.69 93 THR A N 1
ATOM 690 C CA . THR A 1 93 ? 12.726 2.070 -9.396 1.00 80.69 93 THR A CA 1
ATOM 691 C C . THR A 1 93 ? 13.501 0.764 -9.524 1.00 80.69 93 THR A C 1
ATOM 693 O O . THR A 1 93 ? 13.977 0.234 -8.520 1.00 80.69 93 THR A O 1
ATOM 696 N N . TRP A 1 94 ? 13.708 0.288 -10.751 1.00 83.81 94 TRP A N 1
ATOM 697 C CA . TRP A 1 94 ? 14.698 -0.739 -11.083 1.00 83.81 94 TRP A CA 1
ATOM 698 C C . TRP A 1 94 ? 15.898 -0.099 -11.782 1.00 83.81 94 TRP A C 1
ATOM 700 O O . TRP A 1 94 ? 15.720 0.700 -12.699 1.00 83.81 94 TRP A O 1
ATOM 710 N N . THR A 1 95 ? 17.113 -0.494 -11.401 1.00 85.31 95 THR A N 1
ATOM 711 C CA . THR A 1 95 ? 18.331 -0.156 -12.151 1.00 85.31 95 THR A CA 1
ATOM 712 C C . THR A 1 95 ? 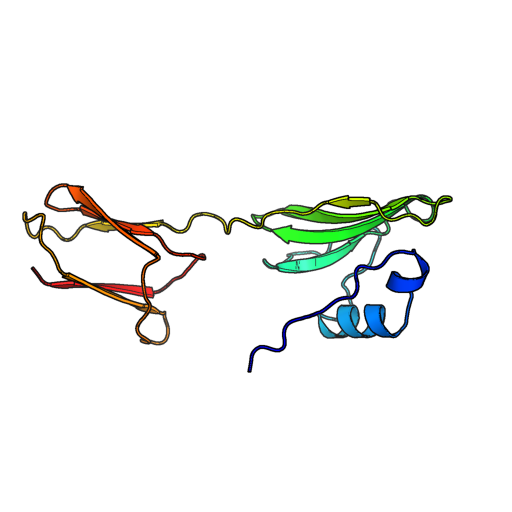18.708 -1.332 -13.040 1.00 85.31 95 THR A C 1
ATOM 714 O O . THR A 1 95 ? 18.934 -2.440 -12.555 1.00 85.31 95 THR A O 1
ATOM 717 N N . LEU A 1 96 ? 18.770 -1.086 -14.343 1.00 82.19 96 LEU A N 1
ATOM 718 C CA . LEU A 1 96 ? 19.043 -2.069 -15.379 1.00 82.19 96 LEU A CA 1
ATOM 719 C C . LEU A 1 96 ? 20.381 -1.767 -16.046 1.00 82.19 96 LEU A C 1
ATOM 721 O O . LEU A 1 96 ? 20.488 -0.829 -16.833 1.00 82.19 96 LEU A O 1
ATOM 725 N N . THR A 1 97 ? 21.382 -2.600 -15.784 1.00 88.25 97 THR A N 1
ATOM 726 C CA . THR A 1 97 ? 22.672 -2.544 -16.478 1.00 88.25 97 THR A CA 1
ATOM 727 C C . THR A 1 97 ? 22.632 -3.462 -17.702 1.00 88.25 97 THR A C 1
ATOM 729 O O . THR A 1 97 ? 22.517 -4.678 -17.559 1.00 88.25 97 THR A O 1
ATOM 732 N N . HIS A 1 98 ? 22.721 -2.898 -18.909 1.00 80.94 98 HIS A N 1
ATOM 733 C CA . HIS A 1 98 ? 22.564 -3.634 -20.173 1.00 80.94 98 HIS A CA 1
ATOM 734 C C . HIS A 1 98 ? 23.852 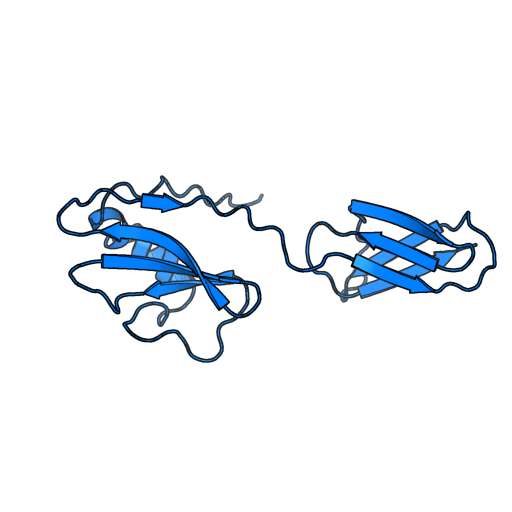-3.762 -21.000 1.00 80.94 98 HIS A C 1
ATOM 736 O O . HIS A 1 98 ? 23.919 -4.605 -21.888 1.00 80.94 98 HIS A O 1
ATOM 742 N N . ASN A 1 99 ? 24.882 -2.955 -20.715 1.00 85.06 99 ASN A N 1
ATOM 743 C CA . ASN A 1 99 ? 26.222 -3.064 -21.318 1.00 85.06 99 ASN A CA 1
ATOM 744 C C . ASN A 1 99 ? 26.279 -3.022 -22.864 1.00 85.06 99 ASN A C 1
ATOM 746 O O . ASN A 1 99 ? 27.219 -3.538 -23.466 1.00 85.06 99 ASN A O 1
ATOM 750 N N . PHE A 1 100 ? 25.303 -2.389 -23.524 1.00 84.12 100 PHE A N 1
ATOM 751 C CA . PHE A 1 100 ? 25.299 -2.221 -24.989 1.00 84.12 100 PHE A CA 1
ATOM 752 C C . PHE A 1 100 ? 26.155 -1.035 -25.465 1.00 84.12 100 PHE A C 1
ATOM 754 O O . PHE A 1 100 ? 26.349 -0.864 -26.668 1.00 84.12 100 PHE A O 1
ATOM 761 N N . ASN A 1 101 ? 26.669 -0.213 -24.544 1.00 85.44 101 ASN A N 1
ATOM 762 C CA . ASN A 1 101 ? 27.424 1.013 -24.809 1.00 85.44 101 ASN A CA 1
ATOM 763 C C . ASN A 1 101 ? 26.702 1.967 -25.780 1.00 85.44 101 ASN A C 1
ATOM 765 O O . ASN A 1 101 ? 27.308 2.590 -26.655 1.00 85.44 101 ASN A O 1
ATOM 769 N N . ARG A 1 102 ? 25.375 2.037 -25.648 1.00 75.88 102 ARG A N 1
ATOM 770 C CA . ARG A 1 102 ? 24.459 2.825 -26.475 1.00 75.88 102 ARG A CA 1
ATOM 771 C C . ARG A 1 102 ? 23.325 3.336 -25.602 1.00 75.88 102 ARG A C 1
ATOM 773 O O . ARG A 1 102 ? 22.711 2.562 -24.885 1.00 75.88 102 ARG A O 1
ATOM 780 N N . ALA A 1 103 ? 23.019 4.626 -25.718 1.00 71.31 103 ALA A N 1
ATOM 781 C CA . ALA A 1 103 ? 21.915 5.235 -24.979 1.00 71.31 103 ALA A CA 1
ATOM 782 C C . ALA A 1 103 ? 20.531 4.896 -25.566 1.00 71.31 103 ALA A C 1
ATOM 784 O O . ALA A 1 103 ? 19.537 4.911 -24.853 1.00 71.31 103 ALA A O 1
ATOM 785 N N . ALA A 1 104 ? 20.448 4.592 -26.865 1.00 77.69 104 ALA A N 1
ATOM 786 C CA . ALA A 1 104 ? 19.198 4.199 -27.507 1.00 77.69 104 ALA A CA 1
ATOM 787 C C . ALA A 1 104 ? 19.021 2.678 -27.414 1.00 77.69 104 ALA A C 1
ATOM 789 O O . ALA A 1 104 ? 19.541 1.942 -28.250 1.00 77.69 104 ALA A O 1
ATOM 790 N N . VAL A 1 105 ? 18.300 2.222 -26.391 1.00 79.00 105 VAL A N 1
ATOM 791 C CA . VAL A 1 105 ? 17.898 0.821 -26.214 1.00 79.00 105 VAL A CA 1
ATOM 792 C C . VAL A 1 105 ? 16.386 0.732 -26.033 1.00 79.00 105 VAL A C 1
ATOM 794 O O . VAL A 1 105 ? 15.761 1.639 -25.484 1.00 79.00 105 VAL A O 1
ATOM 797 N N . SER A 1 106 ? 15.786 -0.359 -26.500 1.00 84.12 106 SER A N 1
ATOM 798 C CA . SER A 1 106 ? 14.388 -0.679 -26.220 1.00 84.12 106 SER A CA 1
ATOM 799 C C . SER A 1 106 ? 14.320 -1.603 -25.010 1.00 84.12 106 SER A C 1
ATOM 801 O O . SER A 1 106 ? 15.036 -2.603 -24.953 1.00 84.12 106 SER A O 1
ATOM 803 N N . VAL A 1 107 ? 13.468 -1.270 -24.041 1.00 82.44 107 VAL A N 1
ATOM 804 C CA . VAL A 1 107 ? 13.265 -2.062 -22.824 1.00 82.44 107 VAL A CA 1
ATOM 805 C C . VAL A 1 107 ? 11.833 -2.584 -22.812 1.00 82.44 107 VAL A C 1
ATOM 807 O O . VAL A 1 107 ? 10.885 -1.808 -22.894 1.00 82.44 107 VAL A O 1
ATOM 810 N N . SER A 1 108 ? 11.677 -3.901 -22.710 1.00 87.50 108 SER A N 1
ATOM 811 C CA . SER A 1 108 ? 10.392 -4.578 -22.504 1.00 87.50 108 SER A CA 1
ATOM 812 C C . SER A 1 108 ? 10.357 -5.193 -21.112 1.00 87.50 108 SER A C 1
ATOM 814 O O . SER A 1 108 ? 11.337 -5.799 -20.681 1.00 87.50 108 SER A O 1
ATOM 816 N N . LEU A 1 109 ? 9.243 -5.047 -20.402 1.00 85.88 109 LEU A N 1
ATOM 817 C CA . LEU A 1 109 ? 9.126 -5.452 -19.002 1.00 85.88 109 LEU A CA 1
ATOM 818 C C . LEU A 1 109 ? 8.042 -6.508 -18.854 1.00 85.88 109 LEU A C 1
ATOM 820 O O . LEU A 1 109 ? 6.965 -6.384 -19.435 1.00 85.88 109 LEU A O 1
ATOM 824 N N . PHE A 1 110 ? 8.320 -7.523 -18.045 1.00 82.81 110 PHE A N 1
ATOM 825 C CA . PHE A 1 110 ? 7.397 -8.609 -17.751 1.00 82.81 110 PHE A CA 1
ATOM 826 C C . PHE A 1 110 ? 7.277 -8.805 -16.241 1.00 82.81 110 PHE A C 1
ATOM 828 O O . PHE A 1 110 ? 8.282 -8.738 -15.532 1.00 82.81 110 PHE A O 1
ATOM 835 N N . ASP A 1 111 ? 6.067 -9.061 -15.745 1.00 83.31 111 ASP A N 1
ATOM 836 C CA . ASP A 1 111 ? 5.846 -9.466 -14.356 1.00 83.31 111 ASP A CA 1
ATOM 837 C C . ASP A 1 111 ? 6.351 -10.900 -14.105 1.00 83.31 111 ASP A C 1
ATOM 839 O O . ASP A 1 111 ? 6.778 -11.619 -15.013 1.00 83.31 111 ASP A O 1
ATOM 843 N N . THR A 1 112 ? 6.282 -11.355 -12.855 1.00 83.12 112 THR A N 1
ATOM 844 C CA . THR A 1 112 ? 6.655 -12.729 -12.478 1.00 83.12 112 THR A CA 1
ATOM 845 C C . THR A 1 112 ? 5.795 -13.819 -13.127 1.00 83.12 112 THR A C 1
ATOM 847 O O . THR A 1 112 ? 6.186 -14.984 -13.109 1.00 83.12 112 THR A O 1
ATOM 850 N N . ASN A 1 113 ? 4.649 -13.467 -13.716 1.00 87.19 113 ASN A N 1
ATOM 851 C CA . ASN A 1 113 ? 3.777 -14.378 -14.458 1.00 87.19 113 ASN A CA 1
ATOM 852 C C . ASN A 1 113 ? 4.035 -14.327 -15.975 1.00 87.19 113 ASN A C 1
ATOM 854 O O . ASN A 1 113 ? 3.288 -14.940 -16.740 1.00 87.19 113 ASN A O 1
ATOM 858 N N . GLY A 1 114 ? 5.054 -13.587 -16.421 1.00 80.44 114 GLY A N 1
ATOM 859 C CA . GLY A 1 114 ? 5.399 -13.422 -17.831 1.00 80.44 114 GLY A CA 1
ATOM 860 C C . GLY A 1 114 ? 4.456 -12.499 -18.607 1.00 80.44 114 GLY A C 1
ATOM 861 O O . GLY A 1 114 ? 4.459 -12.527 -19.838 1.00 80.44 114 GLY A O 1
ATOM 862 N N . LYS A 1 115 ? 3.631 -11.690 -17.934 1.00 85.06 115 LYS A N 1
ATOM 863 C CA . LYS A 1 115 ? 2.766 -10.700 -18.590 1.00 85.06 115 LYS A CA 1
ATOM 864 C C . LYS A 1 115 ? 3.514 -9.397 -18.800 1.00 85.06 115 LYS A C 1
ATOM 866 O O . LYS A 1 115 ? 4.209 -8.943 -17.901 1.00 85.06 115 LYS A O 1
ATOM 871 N N . SER A 1 116 ? 3.325 -8.783 -19.967 1.00 85.88 116 SER A N 1
ATOM 872 C CA . SER A 1 116 ? 3.896 -7.468 -20.264 1.00 85.88 116 SER A CA 1
ATOM 873 C C . SER A 1 116 ? 3.391 -6.423 -19.273 1.00 85.88 116 SER A C 1
ATOM 875 O O . SER A 1 116 ? 2.197 -6.385 -18.964 1.00 85.88 116 SER A O 1
ATOM 877 N N . VAL A 1 117 ? 4.292 -5.557 -18.820 1.00 84.56 117 VAL A N 1
ATOM 878 C CA . VAL A 1 117 ? 3.984 -4.444 -17.921 1.00 84.56 117 VAL A CA 1
ATOM 879 C C . VAL A 1 117 ? 4.539 -3.152 -18.499 1.00 84.56 117 VAL A C 1
ATOM 881 O O . VAL A 1 117 ? 5.618 -3.135 -19.084 1.00 84.56 117 VAL A O 1
ATOM 884 N N . GLU A 1 118 ? 3.795 -2.065 -18.338 1.00 84.25 118 GLU A N 1
ATOM 885 C CA . GLU A 1 118 ? 4.244 -0.735 -18.737 1.00 84.25 118 GLU A CA 1
ATOM 886 C C . GLU A 1 118 ? 5.008 -0.060 -17.592 1.00 84.25 118 GLU A C 1
ATOM 888 O O . GLU A 1 118 ? 4.615 -0.127 -16.422 1.00 84.25 118 GLU A O 1
ATOM 893 N N . ALA A 1 119 ? 6.124 0.585 -17.933 1.00 83.94 119 ALA A N 1
ATOM 894 C CA . ALA A 1 119 ? 6.809 1.491 -17.023 1.00 83.94 119 ALA A CA 1
ATOM 895 C C . ALA A 1 119 ? 6.044 2.813 -16.924 1.00 83.94 119 ALA A C 1
ATOM 897 O O . ALA A 1 119 ? 5.399 3.242 -17.878 1.00 83.94 119 ALA A O 1
ATOM 898 N N . LEU A 1 120 ? 6.171 3.482 -15.781 1.00 82.81 120 LEU A N 1
ATOM 899 C CA . LEU A 1 120 ? 5.761 4.876 -15.647 1.00 82.81 120 LEU A CA 1
ATOM 900 C C . LEU A 1 120 ? 6.755 5.797 -16.364 1.00 82.81 120 LEU A C 1
ATOM 902 O O . LEU A 1 120 ? 6.348 6.749 -17.022 1.00 82.81 120 LEU A O 1
ATOM 906 N N . ASP A 1 121 ? 8.047 5.501 -16.222 1.00 84.69 121 ASP A N 1
ATOM 907 C CA . ASP A 1 121 ? 9.134 6.219 -16.883 1.00 84.69 121 ASP A CA 1
ATOM 908 C C . ASP A 1 121 ? 10.341 5.294 -17.101 1.00 84.69 121 ASP A C 1
ATOM 910 O O . ASP A 1 121 ? 10.558 4.350 -16.336 1.00 84.69 121 ASP A O 1
ATOM 914 N N . VAL A 1 122 ? 11.137 5.570 -18.132 1.00 85.00 122 VAL A N 1
ATOM 915 C CA . VAL A 1 122 ? 12.411 4.892 -18.401 1.00 85.00 122 VAL A CA 1
ATOM 916 C C . VAL A 1 122 ? 13.446 5.957 -18.724 1.00 85.00 122 VAL A C 1
ATOM 918 O O . VAL A 1 122 ? 13.423 6.557 -19.797 1.00 85.00 122 VAL A O 1
ATOM 921 N N . ASN A 1 123 ? 14.379 6.166 -17.801 1.00 86.81 123 ASN A N 1
ATOM 922 C CA . ASN A 1 123 ? 15.432 7.156 -17.946 1.00 86.81 123 ASN A CA 1
ATOM 923 C C . ASN A 1 123 ? 16.788 6.474 -18.133 1.00 86.81 123 ASN A C 1
ATOM 925 O O . ASN A 1 123 ? 17.194 5.642 -17.327 1.00 86.81 123 ASN A O 1
ATOM 929 N N . VAL A 1 124 ? 17.515 6.840 -19.181 1.00 81.25 124 VAL A N 1
ATOM 930 C CA . VAL A 1 124 ? 18.857 6.316 -19.445 1.00 81.25 124 VAL A CA 1
ATOM 931 C C . VAL A 1 124 ? 19.855 7.140 -18.638 1.00 81.25 124 VAL A C 1
ATOM 933 O O . VAL A 1 124 ? 20.151 8.284 -18.981 1.00 81.25 124 VAL A O 1
ATOM 936 N N . SER A 1 125 ? 20.360 6.575 -17.539 1.00 77.62 125 SER A N 1
ATOM 937 C CA . SER A 1 125 ? 21.290 7.266 -16.639 1.00 77.62 125 SER A CA 1
ATOM 938 C C . SER A 1 125 ? 22.701 7.359 -17.224 1.00 77.62 125 SER A C 1
ATOM 940 O O . SER A 1 125 ? 23.426 8.307 -16.920 1.00 77.62 125 SER A O 1
ATOM 942 N N . ASN A 1 126 ? 23.096 6.404 -18.074 1.00 83.62 126 ASN A N 1
ATOM 943 C CA . ASN A 1 126 ? 24.304 6.449 -18.904 1.00 83.62 126 ASN A CA 1
ATOM 944 C C . ASN A 1 126 ? 24.213 5.437 -20.066 1.00 83.62 126 ASN A C 1
ATOM 946 O O . ASN A 1 126 ? 23.224 4.737 -20.225 1.00 83.62 126 ASN A O 1
ATOM 950 N N . VAL A 1 127 ? 25.268 5.327 -20.880 1.00 84.81 127 VAL A N 1
ATOM 951 C CA . VAL A 1 127 ? 25.313 4.449 -22.071 1.00 84.81 127 VAL A CA 1
ATOM 952 C C . VAL A 1 127 ? 25.141 2.944 -21.799 1.00 84.81 127 VAL A C 1
ATOM 954 O O . VAL A 1 127 ? 25.023 2.175 -22.752 1.00 84.81 127 VAL A O 1
ATOM 957 N N . ASN A 1 128 ? 25.167 2.512 -20.538 1.00 83.94 128 ASN A N 1
ATOM 958 C CA . ASN A 1 128 ? 25.037 1.114 -20.129 1.00 83.94 128 ASN A CA 1
ATOM 959 C C . ASN A 1 128 ? 23.947 0.880 -19.083 1.00 83.94 128 ASN A C 1
ATOM 961 O O . ASN A 1 128 ? 23.756 -0.270 -18.681 1.00 83.94 128 ASN A O 1
ATOM 965 N N . GLU A 1 129 ? 23.262 1.927 -18.628 1.00 84.00 129 GLU A N 1
ATOM 966 C CA . GLU A 1 129 ? 22.318 1.847 -17.524 1.00 84.00 129 GLU A CA 1
ATOM 967 C C . GLU A 1 129 ? 21.030 2.605 -17.827 1.00 84.00 129 GLU A C 1
ATOM 969 O O . GLU A 1 129 ? 21.038 3.760 -18.261 1.00 84.00 129 GLU A O 1
ATOM 974 N N . ALA A 1 130 ? 19.916 1.946 -17.526 1.00 84.62 130 ALA A N 1
ATOM 975 C CA . ALA A 1 130 ? 18.592 2.537 -17.523 1.00 84.62 130 ALA A CA 1
ATOM 976 C C . ALA A 1 130 ? 17.966 2.397 -16.134 1.00 84.62 130 ALA A C 1
ATOM 978 O O . ALA A 1 130 ? 18.055 1.352 -15.492 1.00 84.62 130 ALA A O 1
ATOM 979 N N . VAL A 1 131 ? 17.310 3.454 -15.680 1.00 87.81 131 VAL A N 1
ATOM 980 C CA . VAL A 1 131 ? 16.486 3.479 -14.478 1.00 87.81 131 VAL A CA 1
ATOM 981 C C . VAL A 1 131 ? 15.032 3.441 -14.923 1.00 87.81 131 VAL A C 1
ATOM 983 O O . VAL A 1 131 ? 14.548 4.346 -15.600 1.00 87.81 131 VAL A O 1
ATOM 986 N N . ILE A 1 132 ? 14.340 2.374 -14.555 1.00 86.38 132 ILE A N 1
ATOM 987 C CA . ILE A 1 132 ? 12.924 2.171 -14.851 1.00 86.38 132 ILE A CA 1
ATOM 988 C C . ILE A 1 132 ? 12.139 2.563 -13.612 1.00 86.38 132 ILE A C 1
ATOM 990 O O . ILE A 1 132 ? 12.421 2.043 -12.539 1.00 86.38 132 ILE A O 1
ATOM 994 N N . THR A 1 133 ? 11.142 3.427 -13.754 1.00 85.75 133 THR A N 1
ATOM 995 C CA . THR A 1 133 ? 10.232 3.807 -12.672 1.00 85.75 133 THR A CA 1
ATOM 996 C C . THR A 1 133 ? 8.861 3.190 -12.913 1.00 85.75 133 THR A C 1
ATOM 998 O O . THR A 1 133 ? 8.332 3.231 -14.021 1.00 85.75 133 THR A O 1
ATOM 1001 N N . HIS A 1 134 ? 8.259 2.642 -11.867 1.00 78.81 134 HIS A N 1
ATOM 1002 C CA . HIS A 1 134 ? 6.912 2.083 -11.857 1.00 78.81 134 HIS A CA 1
ATOM 1003 C C . HIS A 1 134 ? 5.946 2.973 -11.060 1.00 78.81 134 HIS A C 1
ATOM 1005 O O . HIS A 1 134 ? 6.346 3.925 -10.398 1.00 78.81 134 HIS A O 1
ATOM 1011 N N . ALA A 1 135 ? 4.648 2.679 -11.120 1.00 69.38 135 ALA A N 1
ATOM 1012 C CA . ALA A 1 135 ? 3.658 3.334 -10.261 1.00 69.38 135 ALA A CA 1
ATOM 1013 C C . ALA A 1 135 ? 3.490 2.628 -8.903 1.00 69.38 135 ALA A C 1
ATOM 1015 O O . ALA A 1 135 ? 2.948 3.215 -7.975 1.00 69.38 135 ALA A O 1
ATOM 1016 N N . PHE A 1 136 ? 3.944 1.376 -8.782 1.00 65.44 136 PHE A N 1
ATOM 1017 C CA . PHE A 1 136 ? 3.915 0.558 -7.568 1.00 65.44 136 PHE A CA 1
ATOM 1018 C C . PHE A 1 136 ? 5.068 -0.457 -7.580 1.00 65.44 136 PHE A C 1
ATOM 1020 O O . PHE A 1 136 ? 5.612 -0.763 -8.642 1.00 65.44 136 PHE A O 1
ATOM 1027 N N . ALA A 1 137 ? 5.443 -0.977 -6.408 1.00 68.38 137 ALA A N 1
ATOM 1028 C CA . ALA A 1 137 ? 6.485 -1.993 -6.298 1.00 68.38 137 ALA A CA 1
ATOM 1029 C C . ALA A 1 137 ? 6.099 -3.248 -7.098 1.00 68.38 137 ALA A C 1
ATOM 1031 O O . ALA A 1 137 ? 5.045 -3.849 -6.877 1.00 68.38 137 ALA A O 1
ATOM 1032 N N . LEU A 1 138 ? 6.965 -3.633 -8.029 1.00 71.69 138 LEU A N 1
ATOM 1033 C CA . LEU A 1 138 ? 6.772 -4.759 -8.931 1.00 71.69 138 LEU A CA 1
ATOM 1034 C C . LEU A 1 138 ? 8.036 -5.625 -8.916 1.00 71.69 138 LEU A C 1
ATOM 1036 O O . LEU A 1 138 ? 9.146 -5.101 -8.820 1.00 71.69 138 LEU A O 1
ATOM 1040 N N . GLY A 1 139 ? 7.862 -6.946 -9.010 1.00 75.12 139 GLY A N 1
ATOM 1041 C CA . GLY A 1 139 ? 8.928 -7.905 -9.310 1.00 75.12 139 GLY A CA 1
ATOM 1042 C C . GLY A 1 139 ? 8.734 -8.484 -10.711 1.00 75.12 139 GLY A C 1
ATOM 1043 O O . GLY A 1 139 ? 7.598 -8.611 -11.171 1.00 75.12 139 GLY A O 1
ATOM 1044 N N . GLY A 1 140 ? 9.820 -8.840 -11.395 1.00 82.44 140 GLY A N 1
ATOM 1045 C CA . GLY A 1 140 ? 9.722 -9.354 -12.757 1.00 82.44 140 GLY A CA 1
ATOM 1046 C C . GLY A 1 140 ? 11.054 -9.400 -13.494 1.00 82.44 140 GLY A C 1
ATOM 1047 O O . GLY A 1 140 ? 12.111 -9.558 -12.888 1.00 82.44 140 GLY A O 1
ATOM 1048 N N . THR A 1 141 ? 10.995 -9.307 -14.818 1.00 84.38 141 THR A N 1
ATOM 1049 C CA . THR A 1 141 ? 12.158 -9.371 -15.710 1.00 84.38 141 THR A CA 1
ATOM 1050 C C . THR A 1 141 ? 12.102 -8.245 -16.732 1.00 84.38 141 THR A C 1
ATOM 1052 O O . THR A 1 141 ? 11.054 -7.978 -17.317 1.00 84.38 141 THR A O 1
ATOM 1055 N N . ALA A 1 142 ? 13.246 -7.605 -16.967 1.00 85.31 142 ALA A N 1
ATOM 1056 C CA . ALA A 1 142 ? 13.432 -6.638 -18.039 1.00 85.31 142 ALA A CA 1
ATOM 1057 C C . ALA A 1 142 ? 14.255 -7.266 -19.169 1.00 85.31 142 ALA A C 1
ATOM 1059 O O . ALA A 1 142 ? 15.285 -7.895 -18.926 1.00 85.31 142 ALA A O 1
ATOM 1060 N N . VAL A 1 143 ? 13.804 -7.079 -20.405 1.00 85.50 143 VAL A N 1
ATOM 1061 C CA . VAL A 1 143 ? 14.494 -7.503 -21.624 1.00 85.50 143 VAL A CA 1
ATOM 1062 C C . VAL A 1 143 ? 14.935 -6.255 -22.369 1.00 85.50 143 VAL A C 1
ATOM 1064 O O . VAL A 1 143 ? 14.118 -5.377 -22.644 1.00 85.50 143 VAL A O 1
ATOM 1067 N N . VAL A 1 144 ? 16.223 -6.183 -22.696 1.00 83.25 144 VAL A N 1
ATOM 1068 C CA . VAL A 1 144 ? 16.818 -5.041 -23.398 1.00 83.25 144 VAL A CA 1
ATOM 1069 C C . VAL A 1 144 ? 17.247 -5.459 -24.792 1.00 83.25 144 VAL A C 1
ATOM 1071 O O . VAL A 1 144 ? 17.900 -6.488 -24.961 1.00 83.25 144 VAL A O 1
ATOM 1074 N N . ILE A 1 145 ? 16.889 -4.643 -25.777 1.00 80.69 145 ILE A N 1
ATOM 1075 C CA . ILE A 1 145 ? 17.222 -4.823 -27.190 1.00 80.69 145 ILE A CA 1
ATOM 1076 C C . ILE A 1 145 ? 17.967 -3.558 -27.643 1.00 80.69 145 ILE A C 1
ATOM 1078 O O . ILE A 1 145 ? 17.448 -2.454 -27.463 1.00 80.69 145 ILE A O 1
ATOM 1082 N N . GLY A 1 146 ? 19.183 -3.704 -28.183 1.00 73.31 146 GLY A N 1
ATOM 1083 C CA . GLY A 1 146 ? 20.080 -2.598 -28.576 1.00 73.31 146 GLY A CA 1
ATOM 1084 C C . GLY A 1 146 ? 20.646 -2.706 -29.990 1.00 73.31 146 GLY A C 1
ATOM 1085 O O . GLY A 1 146 ? 20.408 -3.749 -30.637 1.00 73.31 146 GLY A O 1
#